Protein AF-A0AB39XW93-F1 (afdb_monomer_lite)

Secondary structure (DSSP, 8-state):
-HHHHHHHHHHHHPPPPPPPP--S--EEEETTEEEETTEEEE-TT----

Sequence (49 aa):
MRRTSVALILAILSSVAWADDFVGQTSVIDGDTLDMHGVRIRLWGIDAP

InterPro domains:
  IPR035437 SNase-like, OB-fold superfamily [SSF50199] (26-49)

Radius of gyration: 20.01 Å; chains: 1; bounding box: 45×27×40 Å

Foldseek 3Di:
DVVVVVVVVVVVPDDDDDDDDDDDDWDDPFPQWIDDPNDIDGHPPDDTD

Organism: NCBI:txid3239388

pLDDT: mean 93.38, std 4.98, range [68.62, 97.44]

Structure (mmCIF, N/CA/C/O backbone):
data_AF-A0AB39XW93-F1
#
_entry.id   AF-A0AB39XW93-F1
#
loop_
_atom_site.group_PDB
_atom_site.id
_atom_site.type_symbol
_atom_site.label_atom_id
_atom_site.label_alt_id
_atom_site.label_comp_id
_atom_site.label_asym_id
_atom_site.label_entity_id
_atom_site.label_seq_id
_atom_site.pdbx_PDB_ins_code
_atom_site.Cartn_x
_atom_site.Cartn_y
_atom_site.Cartn_z
_atom_site.occupancy
_atom_site.B_iso_or_equiv
_atom_site.auth_seq_id
_atom_site.auth_comp_id
_atom_site.auth_asym_id
_atom_site.auth_atom_id
_atom_site.pdbx_PDB_model_num
ATOM 1 N N . MET A 1 1 ? 22.731 17.818 -29.106 1.00 68.62 1 MET A N 1
ATOM 2 C CA . MET A 1 1 ? 23.964 17.212 -28.556 1.00 68.62 1 MET A CA 1
ATOM 3 C C . MET A 1 1 ? 24.011 17.253 -27.025 1.00 68.62 1 MET A C 1
ATOM 5 O O . MET A 1 1 ? 24.022 16.191 -26.432 1.00 68.62 1 MET A O 1
ATOM 9 N N . ARG A 1 2 ? 23.937 18.410 -26.340 1.00 84.94 2 ARG A N 1
ATOM 10 C CA . ARG A 1 2 ? 23.962 18.437 -24.851 1.00 84.94 2 ARG A CA 1
ATOM 11 C C . ARG A 1 2 ? 22.791 17.704 -24.171 1.00 84.94 2 ARG A C 1
ATOM 13 O O . ARG A 1 2 ? 23.013 16.941 -23.243 1.00 84.94 2 ARG A O 1
ATOM 20 N N . ARG A 1 3 ? 21.553 17.896 -24.647 1.00 88.56 3 ARG A N 1
ATOM 21 C CA . ARG A 1 3 ? 20.354 17.232 -24.088 1.00 88.56 3 ARG A CA 1
ATOM 22 C C . ARG A 1 3 ? 20.387 15.710 -24.252 1.00 88.56 3 ARG A C 1
ATOM 24 O O . ARG A 1 3 ? 20.049 14.987 -23.327 1.00 88.56 3 ARG A O 1
ATOM 31 N N . THR A 1 4 ? 20.837 15.242 -25.414 1.00 91.62 4 THR A N 1
ATOM 32 C CA . THR A 1 4 ? 20.970 13.813 -25.722 1.00 91.62 4 THR A CA 1
ATOM 33 C C . THR A 1 4 ? 22.044 13.154 -24.861 1.00 91.62 4 THR A C 1
ATOM 35 O O . THR A 1 4 ? 21.825 12.057 -24.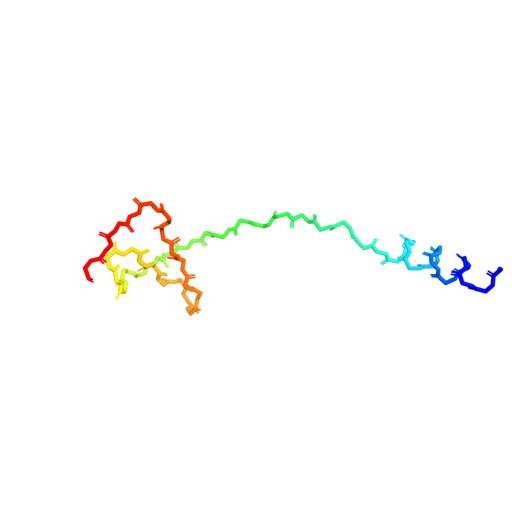366 1.00 91.62 4 THR A O 1
ATOM 38 N N . SER A 1 5 ? 23.161 13.843 -24.602 1.00 94.31 5 SER A N 1
ATOM 39 C CA . SER A 1 5 ? 24.190 13.355 -23.677 1.00 94.31 5 SER A CA 1
ATOM 40 C C . SER A 1 5 ? 23.671 13.236 -22.241 1.00 94.31 5 SER A C 1
ATOM 42 O O . SER A 1 5 ? 23.922 12.227 -21.596 1.00 94.31 5 SER A O 1
ATOM 44 N N . VAL A 1 6 ? 22.904 14.218 -21.752 1.00 96.12 6 VAL A N 1
ATOM 45 C CA . VAL A 1 6 ? 22.294 14.156 -20.409 1.00 96.12 6 VAL A CA 1
ATOM 46 C C . VAL A 1 6 ? 21.289 13.006 -20.304 1.00 96.12 6 VAL A C 1
ATOM 48 O O . VAL A 1 6 ? 21.319 12.266 -19.327 1.00 96.12 6 VAL A O 1
ATOM 51 N N . ALA A 1 7 ? 20.440 12.812 -21.316 1.00 95.50 7 ALA A N 1
ATOM 52 C CA . ALA A 1 7 ? 19.477 11.711 -21.335 1.00 95.50 7 ALA A CA 1
ATOM 53 C C 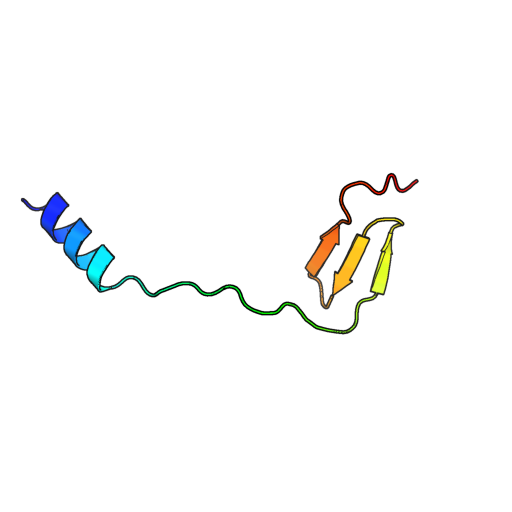. ALA A 1 7 ? 20.162 10.331 -21.339 1.00 95.50 7 ALA A C 1
ATOM 55 O O . ALA A 1 7 ? 19.735 9.442 -20.611 1.00 95.50 7 ALA A O 1
ATOM 56 N N . LEU A 1 8 ? 21.249 10.169 -22.103 1.00 96.06 8 LEU A N 1
ATOM 57 C CA . LEU A 1 8 ? 22.050 8.938 -22.113 1.00 96.06 8 LEU A CA 1
ATOM 58 C C . LEU A 1 8 ? 22.693 8.660 -20.753 1.00 96.06 8 LEU A C 1
ATOM 60 O O . LEU A 1 8 ? 22.656 7.529 -20.282 1.00 96.06 8 LEU A O 1
ATOM 64 N N . ILE A 1 9 ? 23.239 9.689 -20.101 1.00 96.19 9 ILE A N 1
ATOM 65 C CA . ILE A 1 9 ? 23.814 9.555 -18.758 1.00 96.19 9 ILE A CA 1
ATOM 66 C C . ILE A 1 9 ? 22.735 9.129 -17.751 1.00 96.19 9 ILE A C 1
ATOM 68 O O . ILE A 1 9 ? 22.963 8.204 -16.979 1.00 96.19 9 ILE A O 1
ATOM 72 N N . LEU A 1 10 ? 21.549 9.745 -17.788 1.00 96.06 10 LEU A N 1
ATOM 73 C CA . LEU A 1 10 ? 20.432 9.375 -16.911 1.00 96.06 10 LEU A CA 1
ATOM 74 C C . LEU A 1 10 ? 19.946 7.940 -17.155 1.00 96.06 10 LEU A C 1
ATOM 76 O O . LEU A 1 10 ? 19.657 7.234 -16.196 1.00 96.06 10 LEU A O 1
ATOM 80 N N . ALA A 1 11 ? 19.900 7.498 -18.414 1.00 94.50 11 ALA A N 1
ATOM 81 C CA . ALA A 1 11 ? 19.503 6.136 -18.766 1.00 94.50 11 ALA A CA 1
ATOM 82 C C . ALA A 1 11 ? 20.531 5.080 -18.320 1.00 94.50 11 ALA A C 1
ATOM 84 O O . ALA A 1 11 ? 20.154 3.975 -17.949 1.00 94.50 11 ALA A O 1
ATOM 85 N N . ILE A 1 12 ? 21.827 5.408 -18.330 1.00 95.56 12 ILE A N 1
ATOM 86 C CA . ILE A 1 12 ? 22.880 4.510 -17.821 1.00 95.56 12 ILE A CA 1
ATOM 87 C C . ILE A 1 12 ? 22.845 4.435 -16.288 1.00 95.56 12 ILE A C 1
ATOM 89 O O . ILE A 1 12 ? 23.149 3.393 -15.716 1.00 95.56 12 ILE A O 1
ATOM 93 N N . LEU A 1 13 ? 22.487 5.534 -15.620 1.00 96.00 13 LEU A N 1
ATOM 94 C CA . LEU A 1 13 ? 22.442 5.622 -14.158 1.00 96.00 13 LEU A CA 1
ATOM 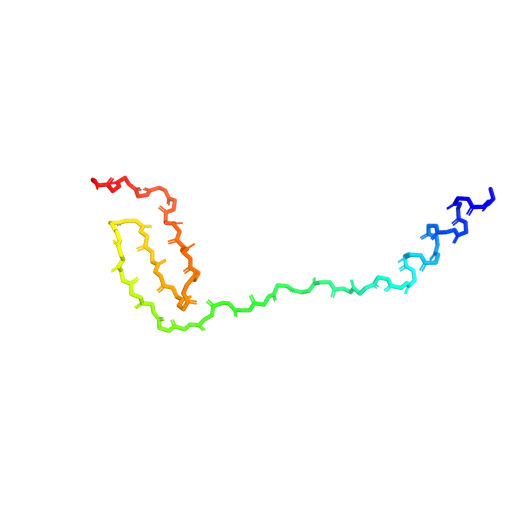95 C C . LEU A 1 13 ? 21.116 5.143 -13.545 1.00 96.00 13 LEU A C 1
ATOM 97 O O . LEU A 1 13 ? 21.034 5.021 -12.324 1.00 96.00 13 LEU A O 1
ATOM 101 N N . SER A 1 14 ? 20.074 4.890 -14.341 1.00 94.12 14 SER A N 1
ATOM 102 C CA . SER A 1 14 ? 18.799 4.389 -13.821 1.00 94.12 14 SER A CA 1
ATOM 103 C C . SER A 1 14 ? 18.906 2.927 -13.384 1.00 94.12 14 SER A C 1
ATOM 105 O O . SER A 1 14 ? 19.413 2.093 -14.133 1.00 94.12 14 SER A O 1
ATOM 107 N N . SER A 1 15 ? 18.384 2.598 -12.201 1.00 92.19 15 SER A N 1
ATOM 108 C CA . SER A 1 15 ? 18.215 1.216 -11.747 1.00 92.19 15 SER A CA 1
ATOM 109 C C . SER A 1 15 ? 16.880 0.628 -12.216 1.00 92.19 15 SER A C 1
ATOM 111 O O . SER A 1 15 ? 15.919 1.350 -12.489 1.00 92.19 15 SER A O 1
ATOM 113 N N . VAL A 1 16 ? 16.809 -0.704 -12.293 1.00 91.19 16 VAL A N 1
ATOM 114 C CA . VAL A 1 16 ? 15.540 -1.411 -12.496 1.00 91.19 16 VAL A CA 1
ATOM 115 C C . VAL A 1 16 ? 14.740 -1.348 -11.196 1.00 91.19 16 VAL A C 1
ATOM 117 O O . VAL A 1 16 ? 15.255 -1.708 -10.140 1.00 91.19 16 VAL A O 1
ATOM 120 N N . ALA A 1 17 ? 13.488 -0.899 -11.270 1.00 91.38 17 ALA A N 1
ATOM 121 C CA . ALA A 1 17 ? 12.555 -0.982 -10.154 1.00 91.38 17 ALA A CA 1
ATOM 122 C C . ALA A 1 17 ? 11.825 -2.329 -10.210 1.00 91.38 17 ALA A C 1
ATOM 124 O O . ALA A 1 17 ? 11.164 -2.637 -11.204 1.00 91.38 17 ALA A O 1
ATOM 125 N N . TRP A 1 18 ? 11.952 -3.131 -9.155 1.00 92.12 18 TRP A N 1
ATOM 126 C CA . TRP A 1 18 ? 11.141 -4.329 -8.953 1.00 92.12 18 TRP A CA 1
ATOM 127 C C . TRP A 1 18 ? 10.036 -4.025 -7.950 1.00 92.12 18 TRP A C 1
ATOM 129 O O . TRP A 1 18 ? 10.242 -3.254 -7.014 1.00 92.12 18 TRP A O 1
ATOM 139 N N . ALA A 1 19 ? 8.858 -4.601 -8.181 1.00 91.56 19 ALA A N 1
ATOM 140 C CA . ALA A 1 19 ? 7.818 -4.601 -7.167 1.00 91.56 19 ALA A CA 1
ATOM 141 C C . ALA A 1 19 ? 8.313 -5.430 -5.980 1.00 91.56 19 ALA A C 1
ATOM 143 O O . ALA A 1 19 ? 8.868 -6.511 -6.182 1.00 91.56 19 ALA A O 1
ATOM 144 N N . ASP A 1 20 ? 8.133 -4.896 -4.780 1.00 89.25 20 ASP A N 1
ATOM 145 C CA . ASP A 1 20 ? 8.445 -5.597 -3.542 1.00 89.25 20 ASP A CA 1
ATOM 146 C C . ASP A 1 20 ? 7.162 -6.153 -2.922 1.00 89.25 20 ASP A C 1
ATOM 148 O O . ASP A 1 20 ? 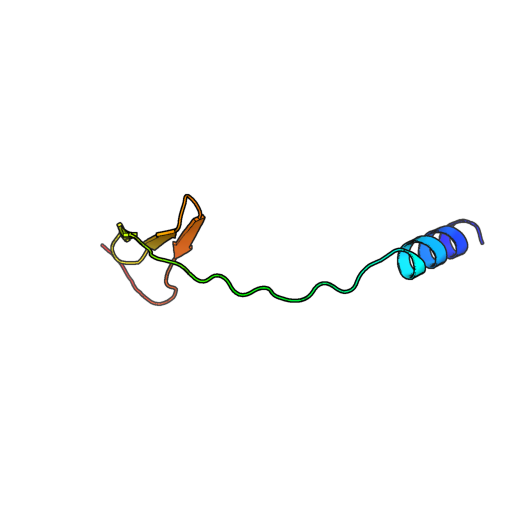6.062 -5.636 -3.165 1.00 89.25 20 ASP A O 1
ATOM 152 N N . ASP A 1 21 ? 7.312 -7.196 -2.116 1.00 92.00 21 ASP A N 1
ATOM 153 C CA . ASP A 1 21 ? 6.200 -7.809 -1.404 1.00 92.00 21 ASP A CA 1
ATOM 154 C C . ASP A 1 21 ? 5.821 -6.947 -0.194 1.00 92.00 21 ASP A C 1
ATOM 156 O O . ASP A 1 21 ? 6.636 -6.660 0.683 1.00 92.00 21 ASP A O 1
ATOM 160 N N . PHE A 1 22 ? 4.546 -6.563 -0.108 1.00 91.31 22 PHE A N 1
ATOM 161 C CA . PHE A 1 22 ? 4.017 -5.848 1.052 1.00 91.31 22 PHE A CA 1
ATOM 162 C C . PHE A 1 22 ? 3.252 -6.808 1.966 1.00 91.31 22 PHE A C 1
ATOM 164 O O . PHE A 1 22 ? 2.039 -6.986 1.841 1.00 91.31 22 PHE A O 1
ATOM 171 N N . VAL A 1 23 ? 3.989 -7.477 2.857 1.00 94.69 23 VAL A N 1
ATOM 172 C CA . VAL A 1 23 ? 3.484 -8.569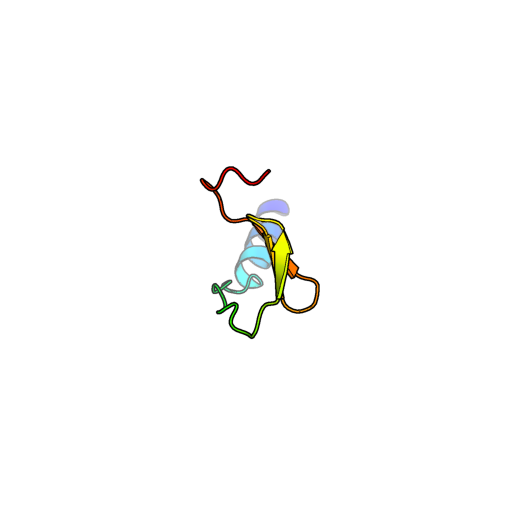 3.705 1.00 94.69 23 VAL A CA 1
ATOM 173 C C . VAL A 1 23 ? 3.690 -8.244 5.182 1.00 94.69 23 VAL A C 1
ATOM 175 O O . VAL A 1 23 ? 4.764 -7.817 5.596 1.00 94.69 23 VAL A O 1
ATOM 178 N N . GLY A 1 24 ? 2.667 -8.496 5.997 1.00 94.31 24 GLY A N 1
ATOM 179 C CA . GLY A 1 24 ? 2.714 -8.257 7.436 1.00 94.31 24 GLY A CA 1
ATOM 180 C C . GLY A 1 24 ? 1.353 -8.422 8.103 1.00 94.31 24 GLY A C 1
ATOM 181 O O . GLY A 1 24 ? 0.344 -8.678 7.443 1.00 94.31 24 GLY A O 1
ATOM 182 N N . GLN A 1 25 ? 1.324 -8.278 9.428 1.00 96.62 25 GLN A N 1
ATOM 183 C CA . GLN A 1 25 ? 0.073 -8.241 10.178 1.00 96.62 25 GLN A CA 1
ATOM 184 C C . GLN A 1 25 ? -0.612 -6.886 9.982 1.00 96.62 25 GLN A C 1
ATOM 186 O O . GLN A 1 25 ? 0.023 -5.840 10.097 1.00 96.62 25 GLN A O 1
ATOM 191 N N . THR A 1 26 ? -1.920 -6.911 9.742 1.00 97.12 26 THR A N 1
ATOM 192 C CA . THR A 1 26 ? -2.744 -5.711 9.592 1.00 97.12 26 THR A CA 1
ATOM 193 C C . THR A 1 26 ? -3.754 -5.576 10.723 1.00 97.12 26 THR A C 1
ATOM 195 O O . THR A 1 26 ? -4.110 -6.552 11.389 1.00 97.12 26 THR A O 1
ATOM 198 N N . SER A 1 27 ? -4.227 -4.350 10.931 1.00 97.44 27 SER A N 1
ATOM 199 C CA . SER A 1 27 ? -5.421 -4.057 11.719 1.00 97.44 27 SER A CA 1
ATOM 200 C C . SER A 1 27 ? -6.525 -3.564 10.795 1.00 97.44 27 SER A C 1
ATOM 202 O O . SER A 1 27 ? -6.270 -2.785 9.879 1.00 97.44 27 SER A O 1
ATOM 204 N N . VAL A 1 28 ? -7.765 -3.970 11.056 1.00 96.38 28 VAL A N 1
ATOM 205 C CA . VAL A 1 28 ? -8.935 -3.379 10.394 1.00 96.38 28 VAL A CA 1
ATOM 206 C C . VAL A 1 28 ? -9.232 -2.051 11.082 1.00 96.38 28 VAL A C 1
ATOM 208 O O . VAL A 1 28 ? -9.361 -2.019 12.306 1.00 96.38 28 VAL A O 1
ATOM 211 N N . ILE A 1 29 ? -9.286 -0.962 10.315 1.00 96.06 29 ILE A N 1
ATOM 212 C CA . ILE A 1 29 ? -9.580 0.381 10.846 1.00 96.06 29 ILE A CA 1
ATOM 213 C C . ILE A 1 29 ? -10.887 0.960 10.304 1.00 96.06 29 ILE A C 1
ATOM 215 O O . ILE A 1 29 ? -11.426 1.883 10.906 1.00 96.06 29 ILE A O 1
ATOM 219 N N . ASP A 1 30 ? -11.387 0.412 9.198 1.00 95.94 30 ASP A N 1
ATOM 220 C CA . ASP A 1 30 ? -12.685 0.729 8.609 1.00 95.94 30 ASP A CA 1
ATOM 221 C C . ASP A 1 30 ? -13.207 -0.487 7.821 1.00 95.94 30 ASP A C 1
ATOM 223 O O . ASP A 1 30 ? -12.443 -1.424 7.564 1.00 95.94 30 ASP A O 1
ATOM 227 N N . GLY A 1 31 ? -14.478 -0.474 7.408 1.00 95.00 31 GLY A N 1
ATOM 228 C CA . GLY A 1 31 ? -15.130 -1.577 6.691 1.00 95.00 31 GLY A CA 1
ATOM 229 C C . GLY A 1 31 ? -14.448 -1.974 5.376 1.00 95.00 31 GLY A C 1
ATOM 230 O O . GLY A 1 31 ? -14.576 -3.118 4.943 1.00 95.00 31 GLY A O 1
ATOM 231 N N . ASP A 1 32 ? -13.676 -1.069 4.770 1.00 96.88 32 ASP A N 1
ATOM 232 C CA . ASP A 1 32 ? -12.886 -1.328 3.564 1.00 96.88 32 ASP A CA 1
ATOM 233 C C . ASP A 1 32 ? -11.401 -0.971 3.709 1.00 96.88 32 ASP A C 1
ATOM 235 O O . ASP A 1 32 ? -10.676 -0.986 2.715 1.00 96.88 32 ASP A O 1
ATOM 239 N N . THR A 1 33 ? -10.923 -0.636 4.910 1.00 96.94 33 THR A N 1
ATOM 240 C CA . THR A 1 33 ? -9.563 -0.113 5.085 1.00 96.94 33 THR A CA 1
ATOM 241 C C . THR A 1 33 ? -8.774 -0.892 6.132 1.00 96.94 33 THR A C 1
ATOM 243 O O . THR A 1 33 ? -9.167 -1.024 7.295 1.00 96.94 33 THR A O 1
ATOM 246 N N . LEU A 1 34 ? -7.602 -1.364 5.709 1.00 96.94 34 LEU A N 1
ATOM 247 C CA . LEU A 1 34 ? -6.595 -2.003 6.550 1.00 96.94 34 LEU A CA 1
ATOM 248 C C . LEU A 1 34 ? -5.468 -1.013 6.863 1.00 96.94 34 LEU A C 1
ATOM 250 O O . LEU A 1 34 ? -5.056 -0.254 5.986 1.00 96.94 34 LEU A O 1
ATOM 254 N N . ASP A 1 35 ? -4.935 -1.060 8.082 1.00 97.38 35 ASP A N 1
ATOM 255 C CA . ASP A 1 35 ? -3.676 -0.411 8.458 1.00 97.38 35 ASP A CA 1
ATOM 256 C C . ASP A 1 35 ? -2.574 -1.459 8.639 1.00 97.38 35 ASP A C 1
ATOM 258 O O . ASP A 1 35 ? -2.756 -2.459 9.341 1.00 97.38 35 ASP A O 1
ATOM 262 N N . MET A 1 36 ? -1.429 -1.217 8.008 1.00 96.62 36 MET A N 1
ATOM 263 C CA . MET A 1 36 ? -0.195 -1.962 8.222 1.00 96.62 36 MET A CA 1
ATOM 264 C C . MET A 1 36 ? 0.919 -0.974 8.551 1.00 96.62 36 MET A C 1
ATOM 266 O O . MET A 1 36 ? 1.490 -0.349 7.658 1.00 96.62 36 MET A O 1
ATOM 270 N N . HIS A 1 37 ? 1.222 -0.820 9.840 1.00 94.19 37 HIS A N 1
ATOM 271 C CA . HIS A 1 37 ? 2.305 0.046 10.316 1.00 94.19 37 HIS A CA 1
ATOM 272 C C . HIS A 1 37 ? 2.233 1.483 9.751 1.00 94.19 37 HIS A C 1
ATOM 274 O O . HIS A 1 37 ? 3.252 2.061 9.372 1.00 94.19 37 HIS A O 1
ATOM 280 N N . GLY A 1 38 ? 1.027 2.062 9.683 1.00 94.19 38 GLY A N 1
ATOM 281 C CA . GLY A 1 38 ? 0.795 3.416 9.163 1.00 94.19 38 GLY A CA 1
ATOM 282 C C . GLY A 1 38 ? 0.570 3.507 7.650 1.00 94.19 38 GLY A C 1
ATOM 283 O O . GLY A 1 38 ? 0.274 4.592 7.144 1.00 94.19 38 GLY A O 1
ATOM 284 N N . VAL A 1 39 ? 0.670 2.392 6.919 1.00 96.75 39 VAL A N 1
ATOM 285 C CA . VAL A 1 39 ? 0.229 2.302 5.522 1.00 96.75 39 VAL A CA 1
ATOM 286 C C . VAL A 1 39 ? -1.232 1.877 5.490 1.00 96.75 39 VAL A C 1
ATOM 288 O O . VAL A 1 39 ? -1.586 0.811 5.992 1.00 96.75 39 VAL A O 1
ATOM 291 N N . ARG A 1 40 ? -2.080 2.692 4.855 1.00 96.31 40 ARG A N 1
ATOM 292 C CA . ARG A 1 40 ? -3.505 2.394 4.682 1.00 96.31 40 ARG A CA 1
ATOM 293 C C . ARG A 1 40 ? -3.771 1.761 3.326 1.00 96.31 40 ARG A C 1
ATOM 295 O O . ARG A 1 40 ? -3.468 2.358 2.293 1.00 96.31 40 ARG A O 1
ATOM 302 N N . ILE A 1 41 ? -4.382 0.583 3.339 1.00 95.75 41 ILE A N 1
ATOM 303 C CA . ILE A 1 41 ? -4.794 -0.151 2.143 1.00 95.75 41 ILE A CA 1
ATOM 304 C C . ILE A 1 41 ? -6.317 -0.138 2.082 1.00 95.75 41 ILE A C 1
ATOM 306 O O . ILE A 1 41 ? -6.969 -0.704 2.957 1.00 95.75 41 ILE A O 1
ATOM 310 N N . ARG A 1 42 ? -6.875 0.483 1.038 1.00 95.75 42 ARG A N 1
ATOM 311 C CA . ARG A 1 42 ? -8.318 0.486 0.776 1.00 95.75 42 ARG A CA 1
ATOM 312 C C . ARG A 1 42 ? -8.690 -0.637 -0.189 1.00 95.75 42 ARG A C 1
ATOM 314 O O . ARG A 1 42 ? -8.067 -0.793 -1.242 1.00 95.75 42 ARG A O 1
ATOM 321 N N . LEU A 1 43 ? -9.711 -1.402 0.171 1.00 94.94 43 LEU A N 1
ATOM 322 C CA . LEU A 1 43 ? -10.260 -2.498 -0.611 1.00 94.94 43 LEU A CA 1
ATOM 323 C C . L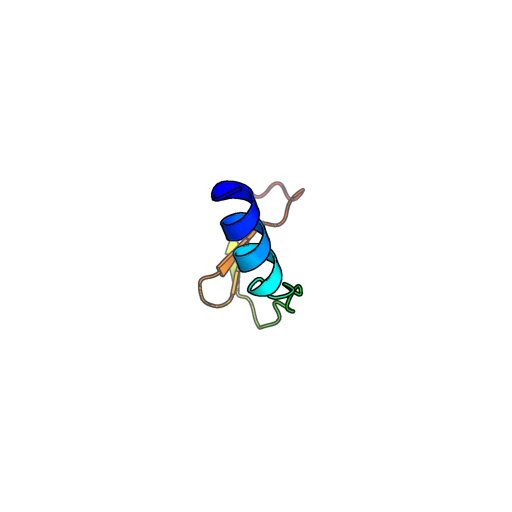EU A 1 43 ? -11.256 -1.938 -1.627 1.00 94.94 43 LEU A C 1
ATOM 325 O O . LEU A 1 43 ? -12.378 -1.561 -1.302 1.00 94.94 43 LEU A O 1
ATOM 329 N N . TRP A 1 44 ? -10.834 -1.871 -2.883 1.00 95.31 44 TRP A N 1
ATOM 330 C CA . TRP A 1 44 ? -11.696 -1.413 -3.968 1.00 95.31 44 TRP A CA 1
ATOM 331 C C . TRP A 1 44 ? -12.839 -2.400 -4.224 1.00 95.31 44 TRP A C 1
ATOM 333 O O . TRP A 1 44 ? -12.635 -3.611 -4.217 1.00 95.31 44 TRP A O 1
ATOM 343 N N . GLY A 1 45 ? -14.036 -1.876 -4.497 1.00 94.25 45 GLY A N 1
ATOM 344 C CA . GLY A 1 45 ? -15.230 -2.691 -4.747 1.00 94.25 45 GLY A CA 1
ATOM 345 C C . GLY A 1 45 ? -15.958 -3.160 -3.484 1.00 94.25 45 GLY A C 1
ATOM 346 O O . GLY A 1 45 ? -16.954 -3.868 -3.602 1.00 94.25 45 GLY A O 1
ATOM 347 N N . ILE A 1 46 ? -15.496 -2.749 -2.300 1.00 93.06 46 ILE A N 1
ATOM 348 C CA . ILE A 1 46 ? -16.237 -2.862 -1.044 1.00 93.06 46 ILE A CA 1
ATOM 349 C C . ILE A 1 46 ? -16.853 -1.496 -0.746 1.00 93.06 46 ILE A C 1
ATOM 351 O O . ILE A 1 46 ? -16.142 -0.498 -0.666 1.00 93.06 46 ILE A O 1
ATOM 355 N N . ASP A 1 47 ? -18.177 -1.453 -0.623 1.00 90.25 47 ASP A N 1
ATOM 356 C CA . ASP A 1 47 ? -18.905 -0.265 -0.180 1.00 90.25 47 ASP A CA 1
ATOM 357 C C . ASP A 1 47 ? -19.071 -0.352 1.340 1.00 90.25 47 ASP A C 1
ATOM 359 O O . ASP A 1 47 ? -19.913 -1.099 1.845 1.00 90.25 47 ASP A O 1
ATOM 363 N N . ALA A 1 48 ? -18.166 0.310 2.062 1.00 88.56 48 ALA A N 1
ATOM 364 C CA . ALA A 1 48 ? -18.161 0.341 3.519 1.00 88.56 48 ALA A CA 1
ATOM 365 C C . ALA A 1 48 ? -19.028 1.506 4.053 1.00 88.56 48 ALA A C 1
ATOM 367 O O . ALA A 1 48 ? -18.942 2.599 3.489 1.00 88.56 48 ALA A O 1
ATOM 368 N N . PRO A 1 49 ? -19.846 1.286 5.108 1.00 78.75 49 PRO A N 1
ATOM 369 C CA . PRO A 1 49 ? -20.672 2.320 5.748 1.00 78.75 49 PRO A CA 1
ATOM 370 C C . PRO A 1 49 ? -19.895 3.466 6.402 1.00 78.75 49 PRO A C 1
ATOM 372 O O . PRO A 1 49 ? -18.801 3.196 6.942 1.00 78.75 49 PRO A O 1
#